Protein AF-A0A4Q6FHM9-F1 (afdb_monomer)

Structure (mmCIF, N/CA/C/O backbone):
data_AF-A0A4Q6FHM9-F1
#
_entry.id   AF-A0A4Q6FHM9-F1
#
loop_
_atom_site.group_PDB
_atom_site.id
_atom_site.type_symbol
_atom_site.label_atom_id
_atom_site.label_alt_id
_atom_site.label_comp_id
_atom_site.label_asym_id
_atom_site.label_entity_id
_atom_site.label_seq_id
_atom_site.pdbx_PDB_ins_code
_atom_site.Cartn_x
_atom_site.Cartn_y
_atom_site.Cartn_z
_atom_site.occupancy
_atom_site.B_iso_or_equiv
_atom_site.auth_seq_id
_atom_site.auth_comp_id
_atom_site.auth_asym_id
_atom_site.auth_atom_id
_atom_site.pdbx_PDB_model_num
ATOM 1 N N . LEU A 1 1 ? -23.016 8.078 -17.440 1.00 54.06 1 LEU A N 1
ATOM 2 C CA . LEU A 1 1 ? -22.472 9.393 -17.044 1.00 54.06 1 LEU A CA 1
ATOM 3 C C . LEU A 1 1 ? -23.187 9.739 -15.756 1.00 54.06 1 LEU A C 1
ATOM 5 O O . LEU A 1 1 ? -24.386 9.963 -15.829 1.00 54.06 1 LEU A O 1
ATOM 9 N N . ASP A 1 2 ? -22.496 9.658 -14.621 1.00 69.56 2 ASP A N 1
ATOM 10 C CA . ASP A 1 2 ? -23.078 9.946 -13.301 1.00 69.56 2 ASP A CA 1
ATOM 11 C C . ASP A 1 2 ? -23.713 11.344 -13.284 1.00 69.56 2 ASP A C 1
ATOM 13 O O . ASP A 1 2 ? -23.178 12.274 -13.912 1.00 69.56 2 ASP A O 1
ATOM 17 N N . SER A 1 3 ? -24.837 11.484 -12.577 1.00 83.88 3 SER A N 1
ATOM 18 C CA . SER A 1 3 ? -25.512 12.776 -12.402 1.00 83.88 3 SER A CA 1
ATOM 19 C C . SER A 1 3 ? -24.646 13.746 -11.584 1.00 83.88 3 SER A C 1
ATOM 21 O O . SER A 1 3 ? -23.703 13.344 -10.897 1.00 83.88 3 SER A O 1
ATOM 23 N N . GLU A 1 4 ? -24.931 15.049 -11.653 1.00 81.19 4 GLU A N 1
ATOM 24 C CA . GLU A 1 4 ? -24.227 16.041 -10.822 1.00 81.19 4 GLU A CA 1
ATOM 25 C C . GLU A 1 4 ? -24.425 15.777 -9.319 1.00 81.19 4 GLU A C 1
ATOM 27 O O . GLU A 1 4 ? -23.487 15.949 -8.541 1.00 81.19 4 GLU A O 1
ATOM 32 N N . GLU A 1 5 ? -25.595 15.263 -8.925 1.00 80.31 5 GLU A N 1
ATOM 33 C CA . GLU A 1 5 ? -25.887 14.844 -7.548 1.00 80.31 5 GLU A CA 1
ATOM 34 C C . GLU A 1 5 ? -25.057 13.627 -7.114 1.00 80.31 5 GLU A C 1
ATOM 36 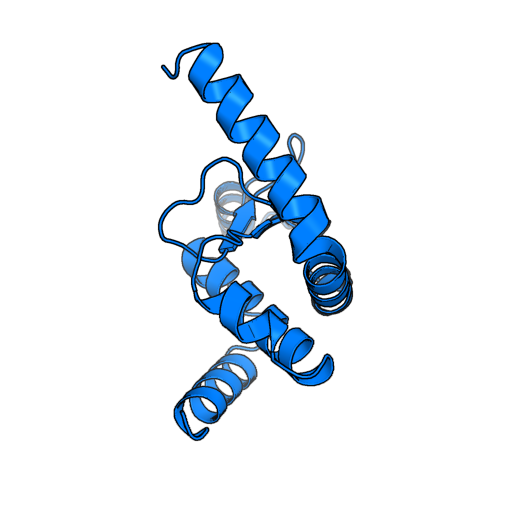O O . GLU A 1 5 ? -24.478 13.644 -6.027 1.00 80.31 5 GLU A O 1
ATOM 41 N N . GLU A 1 6 ? -24.917 12.599 -7.961 1.00 78.56 6 GLU A N 1
ATOM 42 C CA . GLU A 1 6 ? -24.080 11.426 -7.653 1.00 78.56 6 GLU A CA 1
ATOM 43 C C . GLU A 1 6 ? -22.596 11.787 -7.527 1.00 78.56 6 GLU A C 1
ATOM 45 O O . GLU A 1 6 ? -21.875 11.227 -6.698 1.00 78.56 6 GLU A O 1
ATOM 50 N N . LYS A 1 7 ? -22.112 12.740 -8.332 1.00 80.25 7 LYS A N 1
ATOM 51 C CA . LYS A 1 7 ? -20.733 13.234 -8.209 1.00 80.25 7 LYS A CA 1
ATOM 52 C C . LYS A 1 7 ? -20.528 13.981 -6.897 1.00 80.25 7 LYS A C 1
ATOM 54 O O . LYS A 1 7 ? -19.530 13.736 -6.222 1.00 80.25 7 LYS A O 1
ATOM 59 N N . ALA A 1 8 ? -21.465 14.852 -6.524 1.00 83.88 8 ALA A N 1
ATOM 60 C CA . ALA A 1 8 ? -21.395 15.594 -5.271 1.00 83.88 8 ALA A CA 1
ATOM 61 C C . ALA A 1 8 ? -21.421 14.658 -4.049 1.00 83.88 8 ALA A C 1
ATOM 63 O O . ALA A 1 8 ? -20.625 14.843 -3.126 1.00 83.88 8 ALA A O 1
ATOM 64 N N . SER A 1 9 ? -22.259 13.612 -4.067 1.00 84.25 9 SER A N 1
ATOM 65 C CA . SER A 1 9 ? -22.325 12.648 -2.961 1.00 84.25 9 SER A CA 1
ATOM 66 C C . SER A 1 9 ? -21.026 11.848 -2.818 1.00 84.25 9 SER A C 1
ATOM 68 O O . SER A 1 9 ? -20.499 11.737 -1.712 1.00 84.25 9 SER A O 1
ATOM 70 N N . LYS A 1 10 ? -20.451 11.361 -3.930 1.00 82.56 10 LYS A N 1
ATOM 71 C CA . LYS A 1 10 ? -19.164 10.641 -3.922 1.00 82.56 10 LYS A CA 1
ATOM 72 C C . LYS A 1 10 ? -18.023 11.517 -3.413 1.00 82.56 10 LYS A C 1
ATOM 74 O O . LYS A 1 10 ? -17.146 11.041 -2.698 1.00 82.56 10 LYS A O 1
ATOM 79 N N . GLU A 1 11 ? -18.006 12.800 -3.765 1.00 85.06 11 GLU A N 1
ATOM 80 C CA . GLU A 1 11 ? -16.979 13.719 -3.266 1.00 85.06 11 GLU A CA 1
ATOM 81 C C . GLU A 1 11 ? -17.098 13.995 -1.771 1.00 85.06 11 GLU A C 1
ATOM 83 O O . GLU A 1 11 ? -16.076 14.146 -1.098 1.00 85.06 11 GLU A O 1
ATOM 88 N N . GLN A 1 12 ? -18.319 14.051 -1.248 1.00 88.25 12 GLN A N 1
ATOM 89 C CA . GLN A 1 12 ? -18.537 14.197 0.181 1.00 88.25 12 GLN A CA 1
ATOM 90 C C . GLN A 1 12 ? -18.114 12.938 0.947 1.00 88.25 12 GLN A C 1
ATOM 92 O O . GLN A 1 12 ? -17.366 13.053 1.915 1.00 88.25 12 GLN A O 1
ATOM 97 N N . GLU A 1 13 ? -18.483 11.750 0.461 1.00 87.56 13 GLU A N 1
ATOM 98 C CA . GLU A 1 13 ? -18.064 10.475 1.059 1.00 87.56 13 GLU A CA 1
ATOM 99 C C . GLU A 1 13 ? -16.533 10.346 1.101 1.00 87.56 13 GLU A C 1
ATOM 101 O O . GLU A 1 13 ? -15.958 9.960 2.120 1.00 87.56 13 GLU A O 1
ATOM 106 N N . VAL A 1 14 ? -15.848 10.733 0.020 1.00 88.38 14 VAL A N 1
ATOM 107 C CA . VAL A 1 14 ? -14.379 10.735 -0.024 1.00 88.38 14 VAL A CA 1
ATOM 108 C C . VAL A 1 14 ? -13.800 11.648 1.052 1.00 88.38 14 VAL A C 1
ATOM 110 O O . VAL A 1 14 ? -12.906 11.217 1.772 1.00 88.38 14 VAL A O 1
ATOM 113 N N . LYS A 1 15 ? -14.323 12.869 1.220 1.00 90.12 15 LYS A N 1
ATOM 114 C CA . LYS A 1 15 ? -13.852 13.798 2.263 1.00 90.12 15 LYS A CA 1
ATOM 115 C C . LYS A 1 15 ? -14.075 13.249 3.671 1.00 90.12 15 LYS A C 1
ATOM 117 O O . LYS A 1 15 ? -13.199 13.376 4.522 1.00 90.12 15 LYS A O 1
ATOM 122 N N . GLU A 1 16 ? -15.223 12.629 3.923 1.00 92.12 16 GLU A N 1
ATOM 123 C CA . GLU A 1 16 ? -15.517 11.996 5.213 1.00 92.12 16 GLU A CA 1
ATOM 124 C C . GLU A 1 16 ? -14.529 10.858 5.501 1.00 92.12 16 GLU A C 1
ATOM 126 O O . GLU A 1 16 ? -13.936 10.801 6.581 1.00 92.12 16 GLU A O 1
ATOM 131 N N . LYS A 1 17 ? -14.256 10.015 4.500 1.00 91.81 17 LYS A N 1
ATOM 132 C CA . LYS A 1 17 ? -13.267 8.934 4.592 1.00 91.81 17 LYS A CA 1
ATOM 133 C C . LYS A 1 17 ? -11.839 9.465 4.745 1.00 91.81 17 LYS A C 1
ATOM 135 O O . LYS A 1 17 ? -11.055 8.861 5.471 1.00 91.81 17 LYS A O 1
ATOM 140 N N . GLU A 1 18 ? -11.482 10.588 4.116 1.00 92.06 18 GLU A N 1
ATOM 141 C CA . GLU A 1 18 ? -10.164 11.224 4.287 1.00 92.06 18 GLU A CA 1
ATOM 142 C C . GLU A 1 18 ? -9.941 11.640 5.740 1.00 92.06 18 GLU A C 1
ATOM 144 O O . GLU A 1 18 ? -8.844 11.464 6.271 1.00 92.06 18 GLU A O 1
ATOM 149 N N . VAL A 1 19 ? -10.984 12.148 6.401 1.00 93.94 19 VAL A N 1
ATOM 150 C CA . VAL A 1 19 ? -10.936 12.488 7.826 1.00 93.94 19 VAL A CA 1
ATOM 151 C C . VAL A 1 19 ? -10.877 11.223 8.683 1.00 93.94 19 VAL A C 1
ATOM 153 O O . VAL A 1 19 ? -10.022 11.129 9.563 1.00 93.94 19 VAL A O 1
ATOM 156 N N . GLU A 1 20 ? -11.731 10.234 8.413 1.00 94.19 20 GLU A N 1
ATOM 157 C CA . GLU A 1 20 ? -1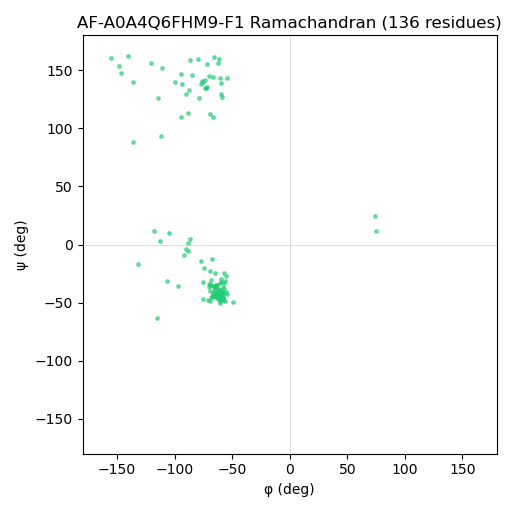1.820 8.996 9.202 1.00 94.19 20 GLU A CA 1
ATOM 158 C C . GLU A 1 20 ? -10.537 8.146 9.143 1.00 94.19 20 GLU A C 1
ATOM 160 O O . GLU A 1 20 ? -10.159 7.502 10.126 1.00 94.19 20 GLU A O 1
ATOM 165 N N . PHE A 1 21 ? -9.859 8.136 7.992 1.00 95.06 21 PHE A N 1
ATOM 166 C CA . PHE A 1 21 ? -8.657 7.338 7.741 1.00 95.06 21 PHE A CA 1
ATOM 167 C C . PHE A 1 21 ? -7.368 8.164 7.747 1.00 95.06 21 PHE A C 1
ATOM 169 O O . PHE A 1 21 ? -6.315 7.634 7.396 1.00 95.06 21 PHE A O 1
ATOM 176 N N . LYS A 1 22 ? -7.415 9.432 8.169 1.00 95.25 22 LYS A N 1
ATOM 177 C CA . LYS A 1 22 ? -6.287 10.374 8.099 1.00 95.25 22 LYS A CA 1
ATOM 178 C C . LYS A 1 22 ? -4.979 9.811 8.658 1.00 95.25 22 LYS A C 1
ATOM 180 O O . LYS A 1 22 ? -3.944 9.879 7.994 1.00 95.25 22 LYS A O 1
ATOM 185 N N . ASP A 1 23 ? -5.026 9.239 9.859 1.00 96.19 23 ASP A N 1
ATOM 186 C CA . ASP A 1 23 ? -3.832 8.703 10.519 1.00 96.19 23 ASP A CA 1
ATOM 187 C C . ASP A 1 23 ? -3.309 7.452 9.807 1.00 96.19 23 ASP A C 1
ATOM 189 O O . ASP A 1 23 ? -2.107 7.332 9.578 1.00 96.19 23 ASP A O 1
ATOM 193 N N . LEU A 1 24 ? -4.205 6.568 9.354 1.00 97.31 24 LEU A N 1
ATOM 194 C CA . LEU A 1 24 ? -3.812 5.389 8.586 1.00 97.31 24 LEU A CA 1
ATOM 195 C C . LEU A 1 24 ? -3.191 5.780 7.237 1.00 97.31 24 LEU A C 1
ATOM 197 O O . LEU A 1 24 ? -2.158 5.234 6.8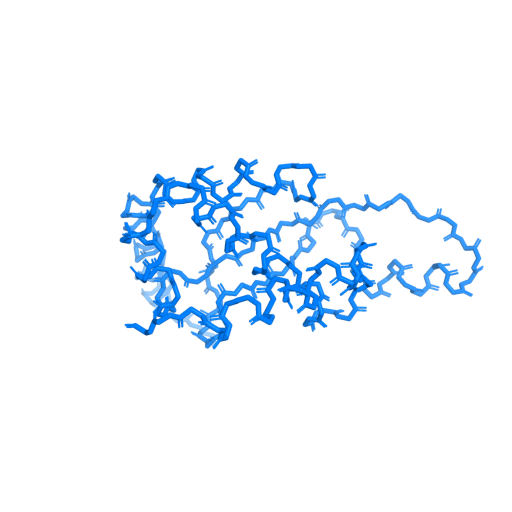61 1.00 97.31 24 LEU A O 1
ATOM 201 N N . ILE A 1 25 ? -3.778 6.748 6.528 1.00 96.81 25 ILE A N 1
ATOM 202 C CA . ILE A 1 25 ? -3.239 7.283 5.269 1.00 96.81 25 ILE A CA 1
ATOM 203 C C . ILE A 1 25 ? -1.840 7.850 5.496 1.00 96.81 25 ILE A C 1
ATOM 205 O O . ILE A 1 25 ? -0.936 7.574 4.709 1.00 96.81 25 ILE A O 1
ATOM 209 N N . ARG A 1 26 ? -1.628 8.586 6.594 1.00 97.12 26 ARG A N 1
ATOM 210 C CA . ARG A 1 26 ? -0.308 9.107 6.963 1.00 97.12 26 ARG A CA 1
ATOM 211 C C . ARG A 1 26 ? 0.699 7.983 7.211 1.00 97.12 26 ARG A C 1
ATOM 213 O O . ARG A 1 26 ? 1.822 8.071 6.715 1.00 97.12 26 ARG A O 1
ATOM 220 N N . THR A 1 27 ? 0.311 6.932 7.932 1.00 98.06 27 THR A N 1
ATOM 221 C CA . THR A 1 27 ? 1.172 5.763 8.167 1.00 98.06 27 THR A CA 1
ATOM 222 C C . THR A 1 27 ? 1.525 5.058 6.860 1.00 98.06 27 THR A C 1
ATOM 224 O O . THR A 1 27 ? 2.698 4.772 6.618 1.00 98.06 27 THR A O 1
ATOM 227 N N . ILE A 1 28 ? 0.540 4.831 5.984 1.00 98.00 28 ILE A N 1
ATOM 228 C CA . ILE A 1 28 ? 0.749 4.217 4.665 1.00 98.00 28 ILE A CA 1
ATOM 229 C C . ILE A 1 28 ? 1.696 5.088 3.832 1.00 98.00 28 ILE A C 1
ATOM 231 O O . ILE A 1 28 ? 2.703 4.588 3.341 1.00 98.00 28 ILE A O 1
ATOM 235 N N . GLN A 1 29 ? 1.436 6.395 3.731 1.00 97.38 29 GLN A N 1
ATOM 236 C CA . GLN A 1 29 ? 2.291 7.346 3.016 1.00 97.38 29 GLN A CA 1
ATOM 237 C C . GLN A 1 29 ? 3.737 7.308 3.514 1.00 97.38 29 GLN A C 1
ATOM 239 O O . GLN A 1 29 ? 4.656 7.334 2.699 1.00 97.38 29 GLN A O 1
ATOM 244 N N . GLY A 1 30 ? 3.944 7.236 4.832 1.00 97.44 30 GLY A N 1
ATOM 245 C CA . GLY A 1 30 ? 5.275 7.108 5.421 1.00 97.44 30 GLY A CA 1
ATOM 246 C C . GLY A 1 30 ? 5.955 5.780 5.082 1.00 97.44 30 GLY A C 1
ATOM 247 O O . GLY A 1 30 ? 7.155 5.758 4.837 1.00 97.44 30 GLY A O 1
ATOM 248 N N . ALA A 1 31 ? 5.200 4.680 5.016 1.00 97.25 31 ALA A N 1
ATOM 249 C CA . ALA A 1 31 ? 5.733 3.359 4.679 1.00 97.25 31 ALA A CA 1
ATOM 250 C C . ALA A 1 31 ? 6.199 3.247 3.217 1.00 97.25 31 ALA A C 1
ATOM 252 O O . ALA A 1 31 ? 7.115 2.480 2.919 1.00 97.25 31 ALA A O 1
ATOM 253 N N . VAL A 1 32 ? 5.565 3.989 2.300 1.00 96.38 32 VAL A N 1
ATOM 254 C CA . VAL A 1 32 ? 5.817 3.885 0.852 1.00 96.38 32 VAL A CA 1
ATOM 255 C C . VAL A 1 32 ? 6.354 5.170 0.207 1.00 96.38 32 VAL A C 1
ATOM 257 O O . VAL A 1 32 ? 6.437 5.230 -1.016 1.00 96.38 32 VAL A O 1
ATOM 260 N N . SER A 1 33 ? 6.772 6.183 0.975 1.00 94.88 33 SER A N 1
ATOM 261 C CA . SER A 1 33 ? 7.220 7.498 0.460 1.00 94.88 33 SER A CA 1
ATOM 262 C C . SER A 1 33 ? 8.368 7.421 -0.551 1.00 94.88 33 SER A C 1
ATOM 264 O O . SER A 1 33 ? 8.464 8.219 -1.490 1.00 94.88 33 SER A O 1
ATOM 266 N N . GLU A 1 34 ? 9.241 6.428 -0.399 1.00 93.31 34 GLU A N 1
ATOM 267 C CA . GLU A 1 34 ? 10.345 6.207 -1.332 1.00 93.31 34 GLU A CA 1
ATOM 268 C C . GLU A 1 34 ? 9.888 5.596 -2.659 1.00 93.31 34 GLU A C 1
ATOM 270 O O . GLU A 1 34 ? 10.561 5.762 -3.674 1.00 93.31 34 GLU A O 1
ATOM 275 N N . LYS A 1 35 ? 8.710 4.967 -2.686 1.00 92.56 35 LYS A N 1
ATOM 276 C CA . LYS A 1 35 ? 8.191 4.192 -3.820 1.00 92.56 35 LYS A CA 1
ATOM 277 C C . LYS A 1 35 ? 7.060 4.908 -4.569 1.00 92.56 35 LYS A C 1
ATOM 279 O O . LYS A 1 35 ? 6.947 4.778 -5.786 1.00 92.56 35 LYS A O 1
ATOM 284 N N . VAL A 1 36 ? 6.253 5.706 -3.867 1.00 94.56 36 VAL A N 1
ATOM 285 C CA . VAL A 1 36 ? 5.100 6.432 -4.428 1.00 94.56 36 VAL A CA 1
ATOM 286 C C . VAL A 1 36 ? 5.243 7.937 -4.240 1.00 94.56 36 VAL A C 1
ATOM 288 O O . VAL A 1 36 ? 5.945 8.413 -3.353 1.00 94.56 36 VAL A O 1
ATOM 291 N N . LYS A 1 37 ? 4.569 8.701 -5.095 1.00 93.88 37 LYS A N 1
ATOM 292 C CA . LYS A 1 37 ? 4.506 10.160 -5.031 1.00 93.88 37 LYS A CA 1
ATOM 293 C C . LYS A 1 37 ? 3.577 10.618 -3.914 1.00 93.88 37 LYS A C 1
ATOM 295 O O . LYS A 1 37 ? 3.940 11.485 -3.131 1.00 93.88 37 LYS A O 1
ATOM 300 N N . GLU A 1 38 ? 2.393 10.020 -3.851 1.00 95.31 38 GLU A N 1
ATOM 301 C CA . GLU A 1 38 ? 1.381 10.299 -2.836 1.00 95.31 38 GLU A CA 1
ATOM 302 C C . GLU A 1 38 ? 0.457 9.084 -2.656 1.00 95.31 38 GLU A C 1
ATOM 304 O O . GLU A 1 38 ? 0.347 8.234 -3.547 1.00 95.31 38 GLU A O 1
ATOM 309 N N . VAL A 1 39 ? -0.227 9.041 -1.518 1.00 96.81 39 VAL A N 1
ATOM 310 C CA . VAL A 1 39 ? -1.298 8.109 -1.179 1.00 96.81 39 VAL A CA 1
ATOM 311 C C . VAL A 1 39 ? -2.584 8.911 -1.034 1.00 96.81 39 VAL A C 1
ATOM 313 O O . VAL A 1 39 ? -2.633 9.865 -0.260 1.00 96.81 39 VAL A O 1
ATOM 316 N N . LYS A 1 40 ? -3.634 8.527 -1.762 1.00 95.00 40 LYS A N 1
ATOM 317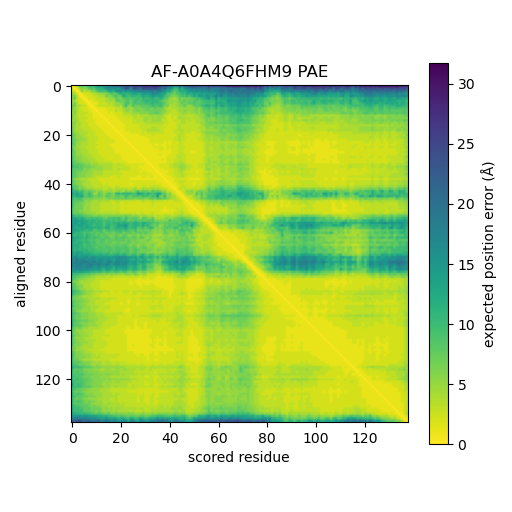 C CA . LYS A 1 40 ? -4.931 9.220 -1.727 1.00 95.00 40 LYS A CA 1
ATOM 318 C C . LYS A 1 40 ? -6.100 8.253 -1.768 1.00 95.00 40 LYS A C 1
ATOM 320 O O . LYS A 1 40 ? -5.950 7.110 -2.190 1.00 95.00 40 LYS A O 1
ATOM 325 N N . ILE A 1 41 ? -7.280 8.716 -1.380 1.00 94.50 41 ILE A N 1
ATOM 326 C CA . ILE A 1 41 ? -8.501 7.925 -1.524 1.00 94.50 41 ILE A CA 1
ATOM 327 C C . ILE A 1 41 ? -8.917 7.887 -2.996 1.00 94.50 41 ILE A C 1
ATOM 329 O O . ILE A 1 41 ? -8.905 8.899 -3.701 1.00 94.50 41 ILE A O 1
ATOM 333 N N . SER A 1 42 ? -9.273 6.700 -3.474 1.00 92.00 42 SER A N 1
ATOM 334 C CA . SER A 1 42 ? -9.800 6.529 -4.819 1.00 92.00 42 SER A CA 1
ATOM 335 C C . SER A 1 42 ? -11.241 7.014 -4.912 1.00 92.00 42 SER A C 1
ATOM 337 O O . SER A 1 42 ? -12.066 6.713 -4.056 1.00 92.00 42 SER A O 1
ATOM 339 N N . LYS A 1 43 ? -11.569 7.678 -6.024 1.00 87.75 43 LYS A N 1
ATOM 340 C CA . LYS A 1 43 ? -12.956 7.986 -6.411 1.00 87.75 43 LYS A CA 1
ATOM 341 C C . LYS A 1 43 ? -13.600 6.890 -7.277 1.00 87.75 43 LYS A C 1
ATOM 343 O O . LYS A 1 43 ? -14.745 7.041 -7.692 1.00 87.75 43 LYS A O 1
ATOM 348 N N . ARG A 1 44 ? -12.843 5.844 -7.641 1.00 83.19 44 ARG A N 1
ATOM 349 C CA . ARG A 1 44 ? -13.229 4.873 -8.683 1.00 83.19 44 ARG A CA 1
ATOM 350 C C . ARG A 1 44 ? -13.078 3.403 -8.302 1.00 83.19 44 ARG A C 1
ATOM 352 O O . ARG A 1 44 ? -13.600 2.553 -9.017 1.00 83.19 44 ARG A O 1
ATOM 359 N N . LEU A 1 45 ? -12.328 3.092 -7.245 1.00 82.44 45 LEU A N 1
ATOM 360 C CA . LEU A 1 45 ? -12.189 1.718 -6.770 1.00 82.44 45 LEU A CA 1
ATOM 361 C C . LEU A 1 45 ? -13.479 1.250 -6.096 1.00 82.44 45 LEU A C 1
ATOM 363 O O . LEU A 1 45 ? -14.045 1.970 -5.280 1.00 82.44 45 LEU A O 1
ATOM 367 N N . VAL A 1 46 ? -13.898 0.030 -6.431 1.00 75.75 46 VAL A N 1
ATOM 368 C CA . VAL A 1 46 ? -15.070 -0.632 -5.843 1.00 75.75 46 VAL A CA 1
ATOM 369 C C . VAL A 1 46 ? -14.614 -1.870 -5.076 1.00 75.75 46 VAL A C 1
ATOM 371 O O . VAL A 1 46 ? -14.682 -1.881 -3.850 1.00 75.75 46 VAL A O 1
ATOM 374 N N . ASP A 1 47 ? -14.034 -2.850 -5.776 1.00 82.81 47 ASP A N 1
ATOM 375 C CA . ASP A 1 47 ? -13.648 -4.132 -5.169 1.00 82.81 47 ASP A CA 1
ATOM 376 C C . ASP A 1 47 ? -12.171 -4.199 -4.767 1.00 82.81 47 ASP A C 1
ATOM 378 O O . ASP A 1 47 ? -11.824 -4.798 -3.753 1.00 82.81 47 ASP A O 1
ATOM 382 N N . SER A 1 48 ? -11.271 -3.579 -5.536 1.00 91.50 48 SER A N 1
ATOM 383 C CA . SER A 1 48 ? -9.839 -3.648 -5.233 1.00 91.50 48 SER A CA 1
ATOM 384 C C . SER A 1 48 ? -9.470 -2.730 -4.060 1.00 91.50 48 SER A C 1
ATOM 386 O O . SER A 1 48 ? -9.951 -1.593 -4.002 1.00 91.50 48 SER A O 1
ATOM 388 N N . PRO A 1 49 ? -8.571 -3.160 -3.152 1.00 95.00 49 PRO A N 1
ATOM 389 C CA . PRO A 1 49 ? -8.132 -2.329 -2.034 1.00 95.00 49 PRO A CA 1
ATOM 390 C C . PRO A 1 49 ? -7.250 -1.161 -2.480 1.00 95.00 49 PRO A C 1
ATOM 392 O O . PRO A 1 49 ? -7.288 -0.096 -1.867 1.00 95.00 49 PRO A O 1
ATOM 395 N N . VAL A 1 50 ? -6.437 -1.352 -3.521 1.00 96.44 50 VAL A N 1
ATOM 396 C CA . VAL A 1 50 ? -5.434 -0.380 -3.962 1.00 96.44 50 VAL A CA 1
ATOM 397 C C . VAL A 1 50 ? -5.213 -0.432 -5.470 1.00 96.44 50 VAL A C 1
ATOM 399 O O . VAL A 1 50 ? -5.400 -1.475 -6.095 1.00 96.44 50 VAL A O 1
ATOM 402 N N . VAL A 1 51 ? -4.782 0.687 -6.052 1.00 94.56 51 VAL A N 1
ATOM 403 C CA . VAL A 1 51 ? -4.302 0.763 -7.439 1.00 94.56 51 VAL A CA 1
ATOM 404 C C . VAL A 1 51 ? -3.193 1.803 -7.569 1.00 94.56 51 VAL A C 1
ATOM 406 O O . VAL A 1 51 ? -3.199 2.819 -6.874 1.00 94.56 51 VAL A O 1
ATOM 409 N N . LEU A 1 52 ? -2.243 1.558 -8.469 1.00 93.56 52 LEU A N 1
ATOM 410 C CA . LEU A 1 52 ? -1.237 2.542 -8.856 1.00 93.56 52 LEU A CA 1
ATOM 411 C C . LEU A 1 52 ? -1.696 3.308 -10.090 1.00 93.56 52 LEU A C 1
ATOM 413 O O . LEU A 1 52 ? -2.288 2.758 -11.019 1.00 93.56 52 LEU A O 1
ATOM 417 N N . VAL A 1 53 ? -1.464 4.616 -10.072 1.00 91.06 53 VAL A N 1
ATOM 418 C CA . VAL A 1 53 ? -1.928 5.521 -11.118 1.00 91.06 53 VAL A CA 1
ATOM 419 C C . VAL A 1 53 ? -0.813 6.490 -11.469 1.00 91.06 53 VAL A C 1
ATOM 421 O O . VAL A 1 53 ? -0.071 6.961 -10.605 1.00 91.06 53 VAL A O 1
ATOM 424 N N . SER A 1 54 ? -0.666 6.782 -12.753 1.00 86.88 54 SER A N 1
ATOM 425 C CA . SER A 1 54 ? 0.262 7.813 -13.210 1.00 86.88 54 SER A CA 1
ATOM 426 C C . SER A 1 54 ? -0.262 9.193 -12.822 1.00 86.88 54 SER A C 1
ATOM 428 O O . SER A 1 54 ? -1.473 9.429 -12.837 1.00 86.88 54 SER A O 1
ATOM 430 N N . GLY A 1 55 ? 0.638 10.119 -12.481 1.00 80.56 55 GLY A N 1
ATOM 431 C CA . GLY A 1 55 ? 0.274 11.530 -12.424 1.00 80.56 55 GLY A CA 1
ATOM 432 C C . GLY A 1 55 ? -0.173 12.028 -13.800 1.00 80.56 55 GLY A C 1
ATOM 433 O O . GLY A 1 55 ? 0.156 11.433 -14.823 1.00 80.56 55 GLY A O 1
ATOM 434 N N . ALA A 1 56 ? -0.912 13.139 -13.835 1.00 74.81 56 ALA A N 1
ATOM 435 C CA . ALA A 1 56 ? -1.503 13.672 -15.069 1.00 74.81 56 ALA A CA 1
ATOM 436 C C . ALA A 1 56 ? -0.483 13.958 -16.192 1.00 74.81 56 ALA A C 1
ATOM 438 O O . ALA A 1 56 ? -0.847 13.952 -17.364 1.00 74.81 56 ALA A O 1
AT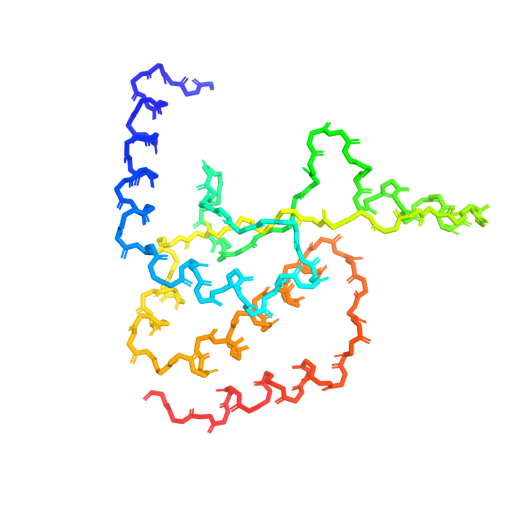OM 439 N N . TYR A 1 57 ? 0.780 14.193 -15.828 1.00 73.75 57 TYR A N 1
ATOM 440 C CA . TYR A 1 57 ? 1.881 14.488 -16.748 1.00 73.75 57 TYR A CA 1
ATOM 441 C C . TYR A 1 57 ? 2.939 13.376 -16.797 1.00 73.75 57 TYR A C 1
ATOM 443 O O . TYR A 1 57 ? 3.950 13.526 -17.479 1.00 73.75 57 TYR A O 1
ATOM 451 N N . ASP A 1 58 ? 2.723 12.275 -16.073 1.00 80.31 58 ASP A N 1
ATOM 452 C CA . ASP A 1 58 ? 3.682 11.179 -15.979 1.00 80.31 58 ASP A CA 1
ATOM 453 C C . ASP A 1 58 ? 3.358 10.095 -17.017 1.00 80.31 58 ASP A C 1
ATOM 455 O O . ASP A 1 58 ? 2.197 9.827 -17.335 1.00 80.31 58 ASP A O 1
ATOM 459 N N . SER A 1 59 ? 4.396 9.432 -17.533 1.00 76.62 59 SER A N 1
ATOM 460 C CA . SER A 1 59 ? 4.229 8.310 -18.466 1.00 76.62 59 SER A CA 1
ATOM 461 C C . SER A 1 59 ? 3.443 7.174 -17.815 1.00 76.62 59 SER A C 1
ATOM 463 O O . SER A 1 59 ? 3.616 6.905 -16.632 1.00 76.62 59 SER A O 1
ATOM 465 N N . SER A 1 60 ? 2.584 6.478 -18.565 1.00 80.69 60 SER A N 1
ATOM 466 C CA . SER A 1 60 ? 1.885 5.295 -18.036 1.00 80.69 60 SER A CA 1
ATOM 467 C C . SER A 1 60 ? 2.819 4.093 -17.874 1.00 80.69 60 SER A C 1
ATOM 469 O O . SER A 1 60 ? 3.790 3.967 -18.618 1.00 80.69 60 SER A O 1
ATOM 471 N N . ALA A 1 61 ? 2.488 3.154 -16.979 1.00 81.56 61 ALA A N 1
ATOM 472 C CA . ALA A 1 61 ? 3.279 1.929 -16.791 1.00 81.56 61 ALA A CA 1
ATOM 473 C C . ALA A 1 61 ? 3.397 1.112 -18.088 1.00 81.56 61 ALA A C 1
ATOM 475 O O . ALA A 1 61 ? 4.444 0.552 -18.406 1.00 81.56 61 ALA A O 1
ATOM 476 N N . ARG A 1 62 ? 2.331 1.095 -18.895 1.00 81.88 62 ARG A N 1
ATOM 477 C CA . ARG A 1 62 ? 2.337 0.448 -20.210 1.00 81.88 62 ARG A CA 1
ATOM 478 C C . ARG A 1 62 ? 3.298 1.129 -21.185 1.00 81.88 62 ARG A C 1
ATOM 480 O O . ARG A 1 62 ? 3.981 0.433 -21.931 1.00 81.88 62 ARG A O 1
ATOM 487 N N . LEU A 1 63 ? 3.324 2.461 -21.193 1.00 82.94 63 LEU A N 1
ATOM 488 C CA . LEU A 1 63 ? 4.219 3.233 -22.052 1.00 82.94 63 LEU A CA 1
ATOM 489 C C . LEU A 1 63 ? 5.681 3.021 -21.649 1.00 82.94 63 LEU A C 1
ATOM 491 O O . LEU A 1 63 ? 6.504 2.757 -22.516 1.00 82.94 63 LEU A O 1
ATOM 495 N N . GLU A 1 64 ? 5.985 3.070 -20.352 1.00 83.88 64 GLU A N 1
ATOM 496 C CA . GLU A 1 64 ? 7.337 2.819 -19.835 1.00 83.88 64 GLU A CA 1
ATOM 497 C C . GLU A 1 64 ? 7.853 1.445 -20.267 1.00 83.88 64 GLU A C 1
ATOM 499 O O . GLU A 1 64 ? 8.918 1.364 -20.872 1.00 83.88 64 GLU A O 1
ATOM 504 N N . ARG A 1 65 ? 7.054 0.383 -20.092 1.00 81.38 65 ARG A N 1
ATOM 505 C CA . ARG A 1 65 ? 7.427 -0.971 -20.538 1.00 81.38 65 ARG A CA 1
ATOM 506 C C . ARG A 1 65 ? 7.664 -1.062 -22.045 1.00 81.38 65 ARG A C 1
ATOM 508 O O . ARG A 1 65 ? 8.577 -1.756 -22.486 1.00 81.38 65 ARG A O 1
ATOM 515 N N . MET A 1 66 ? 6.843 -0.379 -22.845 1.00 85.06 66 MET A N 1
ATOM 516 C CA . MET A 1 66 ? 7.026 -0.335 -24.298 1.00 85.06 66 MET A CA 1
ATOM 517 C C . MET A 1 66 ? 8.368 0.317 -24.657 1.00 85.06 66 MET A C 1
ATOM 519 O O . MET A 1 66 ? 9.127 -0.248 -25.440 1.00 85.06 66 MET A O 1
ATOM 523 N N . MET A 1 67 ? 8.693 1.456 -24.044 1.00 85.75 67 MET A N 1
ATOM 524 C CA . MET A 1 67 ? 9.957 2.157 -24.285 1.00 85.75 67 MET A CA 1
ATOM 525 C C . MET A 1 67 ? 11.174 1.348 -23.815 1.00 85.75 67 MET A C 1
ATOM 527 O O . MET A 1 67 ? 12.152 1.233 -24.553 1.00 85.75 67 MET A O 1
ATOM 531 N N . GLU A 1 68 ? 11.093 0.712 -22.642 1.00 85.81 68 GLU A N 1
ATOM 532 C CA . GLU A 1 68 ? 12.142 -0.186 -22.139 1.00 85.81 68 GLU A CA 1
ATOM 533 C C . GLU A 1 68 ? 12.393 -1.349 -23.110 1.00 85.81 68 GLU A C 1
ATOM 535 O O . GLU A 1 68 ? 13.544 -1.667 -23.410 1.00 85.81 68 GLU A O 1
ATOM 540 N N . SER A 1 69 ? 11.332 -1.935 -23.684 1.00 86.62 69 SER A N 1
ATOM 541 C CA . SER A 1 69 ? 11.459 -2.998 -24.695 1.00 86.62 69 SER A CA 1
ATOM 542 C C . SER A 1 69 ? 12.124 -2.528 -25.996 1.00 86.62 69 SER A C 1
ATOM 544 O O . SER A 1 69 ? 12.730 -3.325 -26.709 1.00 86.62 69 SER A O 1
ATOM 546 N N . MET A 1 70 ? 12.051 -1.225 -26.282 1.00 90.25 70 MET A N 1
ATOM 547 C CA . MET A 1 70 ? 12.723 -0.570 -27.408 1.00 90.25 70 MET A CA 1
ATOM 548 C C . MET A 1 70 ? 14.162 -0.144 -27.067 1.00 90.25 70 MET A C 1
ATOM 550 O O . MET A 1 70 ? 14.813 0.509 -27.881 1.00 90.25 70 MET A O 1
ATOM 554 N N . GLY A 1 71 ? 14.662 -0.481 -25.872 1.00 86.94 71 GLY A N 1
ATOM 555 C CA . GLY A 1 71 ? 15.992 -0.102 -25.392 1.00 86.94 71 GLY A CA 1
ATOM 556 C C . GLY A 1 71 ? 16.105 1.361 -24.957 1.00 86.94 71 GLY A C 1
ATOM 557 O O . GLY A 1 71 ? 17.214 1.850 -24.742 1.00 86.94 71 GLY A O 1
ATOM 558 N N . GLN A 1 72 ? 14.984 2.076 -24.827 1.00 85.38 72 GLN A N 1
ATOM 559 C CA . GLN A 1 72 ? 14.969 3.450 -24.338 1.00 85.38 72 GLN A CA 1
ATOM 560 C C . GLN A 1 72 ? 14.845 3.456 -22.815 1.00 85.38 72 GLN A C 1
ATOM 562 O O . GLN A 1 72 ? 13.818 3.075 -22.255 1.00 85.38 72 GLN A O 1
ATOM 567 N N . ALA A 1 73 ? 15.900 3.913 -22.139 1.00 75.25 73 ALA A N 1
ATOM 568 C CA . ALA A 1 73 ? 15.864 4.128 -20.701 1.00 75.25 73 ALA A CA 1
ATOM 569 C C . ALA A 1 73 ? 14.938 5.311 -20.385 1.00 75.25 73 ALA A C 1
ATOM 571 O O . ALA A 1 73 ? 15.247 6.457 -20.714 1.00 75.25 73 ALA A O 1
ATOM 572 N N . MET A 1 74 ? 13.809 5.028 -19.739 1.00 70.69 74 MET A N 1
ATOM 573 C CA . MET A 1 74 ? 12.905 6.049 -19.222 1.00 70.69 74 MET A CA 1
ATOM 574 C C . MET A 1 74 ? 13.148 6.244 -17.722 1.00 70.69 74 MET A C 1
ATOM 576 O O . MET A 1 74 ? 13.338 5.264 -16.997 1.00 70.69 74 MET A O 1
ATOM 580 N N . PRO A 1 75 ? 13.122 7.488 -17.215 1.00 69.62 75 PRO A N 1
ATOM 581 C CA . PRO A 1 75 ? 13.087 7.722 -15.780 1.00 69.62 75 PRO A CA 1
ATOM 582 C C . PRO A 1 75 ? 11.846 7.048 -15.190 1.00 69.62 75 PRO A C 1
ATOM 584 O O . PRO A 1 75 ? 10.731 7.301 -15.648 1.00 69.62 75 PRO A O 1
ATOM 587 N N . LYS A 1 76 ? 12.023 6.208 -14.165 1.00 71.62 76 LYS A N 1
ATOM 588 C CA . LYS A 1 76 ? 10.891 5.614 -13.445 1.00 71.62 76 LYS A CA 1
ATOM 589 C C . LYS A 1 76 ? 10.136 6.717 -12.708 1.00 71.62 76 LYS A C 1
ATOM 591 O O . LYS A 1 76 ? 10.646 7.281 -11.739 1.00 71.62 76 LYS A O 1
ATOM 596 N N . ALA A 1 77 ? 8.929 7.033 -13.165 1.00 80.75 77 ALA A N 1
ATOM 597 C CA . ALA A 1 77 ? 8.079 8.010 -12.502 1.00 80.75 77 ALA A CA 1
ATOM 598 C C . ALA A 1 77 ? 7.399 7.370 -11.284 1.00 80.75 77 ALA A C 1
ATOM 600 O O . ALA A 1 77 ? 6.729 6.341 -11.405 1.00 80.75 77 ALA A O 1
ATOM 601 N N . LYS A 1 78 ? 7.536 7.992 -10.103 1.00 87.75 78 LYS A N 1
ATOM 602 C CA . LYS A 1 78 ? 6.794 7.560 -8.910 1.00 87.75 78 LYS A CA 1
ATOM 603 C C . LYS A 1 78 ? 5.290 7.646 -9.182 1.00 87.75 78 LYS A C 1
ATOM 605 O O . LYS A 1 78 ? 4.784 8.679 -9.621 1.00 87.75 78 LYS A O 1
ATOM 610 N N . ARG A 1 79 ? 4.574 6.561 -8.894 1.00 90.62 79 ARG A N 1
ATOM 611 C CA . ARG A 1 79 ? 3.117 6.462 -9.052 1.00 90.62 79 ARG A CA 1
ATOM 612 C C . ARG A 1 79 ? 2.389 7.116 -7.889 1.00 90.62 79 ARG A C 1
ATOM 614 O O . ARG A 1 79 ? 2.947 7.269 -6.809 1.00 90.62 79 ARG A O 1
ATOM 621 N N . ILE A 1 80 ? 1.129 7.459 -8.098 1.00 94.69 80 ILE A N 1
ATOM 622 C CA . ILE A 1 80 ? 0.190 7.776 -7.027 1.00 94.69 80 ILE A CA 1
ATOM 623 C C . ILE A 1 80 ? -0.499 6.467 -6.627 1.00 94.69 80 ILE A C 1
ATOM 625 O O . ILE A 1 80 ? -1.001 5.750 -7.493 1.00 94.69 80 ILE A O 1
ATOM 629 N N . MET A 1 81 ? -0.520 6.151 -5.336 1.00 96.44 81 MET A N 1
ATOM 630 C CA . MET A 1 81 ? -1.226 4.987 -4.806 1.00 96.44 81 MET A CA 1
ATOM 631 C C . MET A 1 81 ? -2.615 5.415 -4.344 1.00 96.44 81 MET A C 1
ATOM 633 O O . MET A 1 81 ? -2.769 6.134 -3.359 1.00 96.44 81 MET A O 1
ATOM 637 N N . GLU A 1 82 ? -3.640 4.993 -5.073 1.00 95.94 82 GLU A N 1
ATOM 638 C CA . GLU A 1 82 ? -5.020 5.191 -4.652 1.00 95.94 82 GLU A CA 1
ATOM 639 C C . GLU A 1 82 ? -5.465 4.025 -3.764 1.00 95.94 82 GLU A C 1
ATOM 641 O O . GLU A 1 82 ? -5.252 2.863 -4.116 1.00 95.94 82 GLU A O 1
ATOM 646 N N . ILE A 1 83 ? -6.098 4.330 -2.632 1.00 96.56 83 ILE A N 1
ATOM 647 C CA . ILE A 1 83 ? -6.643 3.350 -1.686 1.00 96.56 83 ILE A CA 1
ATOM 648 C C . ILE A 1 83 ? -8.172 3.383 -1.677 1.00 96.56 83 ILE A C 1
ATOM 650 O O . ILE A 1 83 ? -8.779 4.426 -1.919 1.00 96.56 83 ILE A O 1
ATOM 654 N N . ASN A 1 84 ? -8.797 2.254 -1.357 1.00 95.06 84 ASN A N 1
ATOM 655 C CA . ASN A 1 84 ? -10.237 2.123 -1.155 1.00 95.06 84 ASN A CA 1
ATOM 656 C C . ASN A 1 84 ? -10.543 1.834 0.323 1.00 95.06 84 ASN A C 1
ATOM 658 O O . ASN A 1 84 ? -10.564 0.667 0.716 1.00 95.06 84 ASN A O 1
ATOM 662 N N . PRO A 1 85 ? -10.822 2.851 1.156 1.00 92.94 85 PRO A N 1
ATOM 663 C CA . PRO A 1 85 ? -11.055 2.641 2.583 1.00 92.94 85 PRO A CA 1
ATOM 664 C C . PRO A 1 85 ? -12.342 1.868 2.901 1.00 92.94 85 PRO A C 1
ATOM 666 O O . PRO A 1 85 ? -12.529 1.442 4.037 1.00 92.94 85 PRO A O 1
ATOM 669 N N . SER A 1 86 ? -13.238 1.678 1.927 1.00 90.94 86 SER A N 1
ATOM 670 C CA . SER A 1 86 ? -14.416 0.813 2.077 1.00 90.94 86 SER A CA 1
ATOM 671 C C . SER A 1 86 ? -14.071 -0.677 1.980 1.00 90.94 86 SER A C 1
ATOM 673 O O . SER A 1 86 ? -14.868 -1.514 2.396 1.00 90.94 86 SER A O 1
ATOM 675 N N . HIS A 1 87 ? -12.877 -1.030 1.494 1.00 95.19 87 HIS A N 1
ATOM 676 C CA . HIS A 1 87 ? -12.409 -2.410 1.499 1.00 95.19 87 HIS A CA 1
ATOM 677 C C . HIS A 1 87 ? -12.058 -2.870 2.925 1.00 95.19 87 HIS A C 1
ATOM 679 O O . HIS A 1 87 ? -11.344 -2.183 3.662 1.00 95.19 87 HIS A O 1
ATOM 685 N N . ALA A 1 88 ? -12.489 -4.082 3.295 1.00 93.81 88 ALA A N 1
A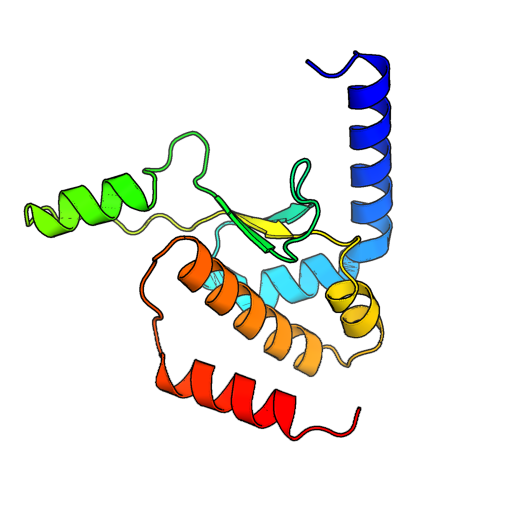TOM 686 C CA . ALA A 1 88 ? -12.371 -4.623 4.656 1.00 93.81 88 ALA A CA 1
ATOM 687 C C . ALA A 1 88 ? -10.934 -4.628 5.217 1.00 93.81 88 ALA A C 1
ATOM 689 O O . ALA A 1 88 ? -10.735 -4.519 6.429 1.00 93.81 88 ALA A O 1
ATOM 690 N N . VAL A 1 89 ? -9.925 -4.701 4.338 1.00 95.00 89 VAL A N 1
ATOM 691 C CA . VAL A 1 89 ? -8.504 -4.642 4.724 1.00 95.00 89 VAL A CA 1
ATOM 692 C C . VAL A 1 89 ? -8.172 -3.379 5.526 1.00 95.00 89 VAL A C 1
ATOM 694 O O . VAL A 1 89 ? -7.477 -3.477 6.533 1.00 95.00 89 VAL A O 1
ATOM 697 N N . PHE A 1 90 ? -8.712 -2.213 5.153 1.00 95.38 90 PHE A N 1
ATOM 698 C CA . PHE A 1 90 ? -8.405 -0.954 5.839 1.00 95.38 90 PHE A CA 1
ATOM 699 C C . PHE A 1 90 ? -9.125 -0.849 7.180 1.00 95.38 90 PHE A C 1
ATOM 701 O O . PHE A 1 90 ? -8.557 -0.325 8.138 1.00 95.38 90 PHE A O 1
ATOM 708 N N . GLY A 1 91 ? -10.327 -1.426 7.283 1.00 93.56 91 GLY A N 1
ATOM 709 C CA . GLY A 1 91 ? -11.007 -1.614 8.564 1.00 93.56 91 GLY A CA 1
ATOM 710 C C . GLY A 1 91 ? -10.160 -2.440 9.537 1.00 93.56 91 GLY A C 1
ATOM 711 O O . GLY A 1 91 ? -9.957 -2.026 10.677 1.00 93.56 91 GLY A O 1
ATOM 712 N N . ARG A 1 92 ? -9.575 -3.555 9.072 1.00 93.88 92 ARG A N 1
ATOM 713 C CA . ARG A 1 92 ? -8.667 -4.378 9.889 1.00 93.88 92 ARG A CA 1
ATOM 714 C C . ARG A 1 92 ? -7.381 -3.628 10.240 1.00 93.88 92 ARG A C 1
ATOM 716 O O . ARG A 1 92 ? -6.996 -3.626 11.406 1.00 93.88 92 ARG A O 1
ATOM 723 N N . MET A 1 93 ? -6.768 -2.920 9.288 1.00 96.19 93 MET A N 1
ATOM 724 C CA . MET A 1 93 ? -5.543 -2.141 9.526 1.00 96.19 93 MET A CA 1
ATOM 725 C C . MET A 1 93 ? -5.694 -1.090 10.634 1.00 96.19 93 MET A C 1
ATOM 727 O O . MET A 1 93 ? -4.740 -0.876 11.380 1.00 96.19 93 MET A O 1
ATOM 731 N N . LYS A 1 94 ? -6.879 -0.484 10.807 1.00 94.38 94 LYS A N 1
ATOM 732 C CA . LYS A 1 94 ? -7.137 0.475 11.901 1.00 94.38 94 LYS A CA 1
ATOM 733 C C . LYS A 1 94 ? -6.938 -0.122 13.298 1.00 94.38 94 LYS A C 1
ATOM 735 O O . LYS A 1 94 ? -6.576 0.608 14.211 1.00 94.38 94 LYS A O 1
ATOM 740 N N . SER A 1 95 ? -7.157 -1.426 13.463 1.00 93.62 95 SER A N 1
ATOM 741 C CA . SER A 1 95 ? -6.948 -2.128 14.742 1.00 93.62 95 SER A CA 1
ATOM 742 C C . SER A 1 95 ? -5.530 -2.671 14.949 1.00 93.62 95 SER A C 1
ATOM 744 O O . SER A 1 95 ? -5.230 -3.203 16.015 1.00 93.62 95 SER A O 1
ATOM 746 N N . LEU A 1 96 ? -4.658 -2.566 13.942 1.00 94.56 96 LEU A N 1
ATOM 747 C CA . LEU A 1 96 ? -3.286 -3.063 14.016 1.00 94.56 96 LEU A CA 1
ATOM 748 C C . LEU A 1 96 ? -2.348 -2.016 14.625 1.00 94.56 96 LEU A C 1
ATOM 750 O O . LEU A 1 96 ? -2.613 -0.815 14.569 1.00 94.56 96 LEU A O 1
ATOM 754 N N . SER A 1 97 ? -1.208 -2.473 15.149 1.00 96.31 97 SER A N 1
ATOM 755 C CA . SER A 1 97 ? -0.109 -1.576 15.514 1.00 96.31 97 SER A CA 1
ATOM 756 C C . SER A 1 97 ? 0.434 -0.838 14.287 1.00 96.31 97 SER A C 1
ATOM 758 O O . SER A 1 97 ? 0.333 -1.323 13.158 1.00 96.31 97 SER A O 1
ATOM 760 N N . GLU A 1 98 ? 1.067 0.315 14.500 1.00 96.38 98 GLU A N 1
ATOM 761 C CA . GLU A 1 98 ? 1.648 1.113 13.413 1.00 96.38 98 GLU A CA 1
ATOM 762 C C . GLU A 1 98 ? 2.674 0.312 12.586 1.00 96.38 98 GLU A C 1
ATOM 764 O O . GLU A 1 98 ? 2.680 0.388 11.359 1.00 96.38 98 GLU A O 1
ATOM 769 N N . ASP A 1 99 ? 3.490 -0.531 13.226 1.00 96.12 99 ASP A N 1
ATOM 770 C CA . ASP A 1 99 ? 4.455 -1.394 12.527 1.00 96.12 99 ASP A CA 1
ATOM 771 C C . ASP A 1 99 ? 3.767 -2.409 11.610 1.00 96.12 99 ASP A C 1
ATOM 773 O O . ASP A 1 99 ? 4.206 -2.649 10.483 1.00 96.12 99 ASP A O 1
ATOM 777 N N . LYS A 1 100 ? 2.639 -2.969 12.059 1.00 95.50 100 LYS A N 1
ATOM 778 C CA . LYS A 1 100 ? 1.821 -3.873 11.249 1.00 95.50 100 LYS A CA 1
ATOM 779 C C . LYS A 1 100 ? 1.111 -3.144 10.114 1.00 95.50 100 LYS A C 1
ATOM 781 O O . LYS A 1 100 ? 1.034 -3.681 9.013 1.00 95.50 100 LYS A O 1
ATOM 786 N N . GLN A 1 101 ? 0.662 -1.910 10.337 1.00 97.31 101 GLN A N 1
ATOM 787 C CA . GLN A 1 101 ? 0.124 -1.059 9.272 1.00 97.31 101 GLN A CA 1
ATOM 788 C C . GLN A 1 101 ? 1.176 -0.783 8.191 1.00 97.31 101 GLN A C 1
ATOM 790 O O . GLN A 1 101 ? 0.857 -0.879 7.008 1.00 97.31 101 GLN A O 1
ATOM 795 N N . LYS A 1 102 ? 2.430 -0.502 8.575 1.00 97.50 102 LYS A N 1
ATOM 796 C CA . LYS A 1 102 ? 3.551 -0.312 7.636 1.00 97.50 102 LYS A CA 1
ATOM 797 C C . LYS A 1 102 ? 3.868 -1.590 6.855 1.00 97.50 102 LYS A C 1
ATOM 799 O O . LYS A 1 102 ? 4.030 -1.529 5.639 1.00 97.50 102 LYS A O 1
ATOM 804 N N . GLU A 1 103 ? 3.898 -2.744 7.526 1.00 95.88 103 GLU A N 1
ATOM 805 C CA . GLU A 1 103 ? 4.084 -4.055 6.880 1.00 95.88 103 GLU A CA 1
ATOM 806 C C . GLU A 1 103 ? 2.984 -4.318 5.835 1.00 95.88 103 GLU A C 1
ATOM 808 O O . GLU A 1 103 ? 3.272 -4.671 4.691 1.00 95.88 103 GLU A O 1
ATOM 813 N N . TRP A 1 104 ? 1.721 -4.076 6.192 1.00 97.06 104 TRP A N 1
ATOM 814 C CA . TRP A 1 104 ? 0.582 -4.268 5.292 1.00 97.06 104 TRP A CA 1
ATOM 815 C C . TRP A 1 104 ? 0.554 -3.247 4.149 1.00 97.06 104 TRP A C 1
ATOM 817 O O . TRP A 1 104 ? 0.189 -3.602 3.030 1.00 97.06 104 TRP A O 1
ATOM 827 N N . ALA A 1 105 ? 0.980 -2.005 4.389 1.00 97.69 105 ALA A N 1
ATOM 828 C CA . ALA A 1 105 ? 1.120 -0.989 3.349 1.00 97.69 105 ALA A CA 1
ATOM 829 C C . ALA A 1 105 ? 2.110 -1.423 2.255 1.00 97.69 105 ALA A C 1
ATOM 831 O O . ALA A 1 105 ? 1.825 -1.262 1.068 1.00 97.69 105 ALA A O 1
ATOM 832 N N . GLU A 1 106 ? 3.242 -2.026 2.637 1.00 96.81 106 GLU A N 1
ATOM 833 C CA . GLU A 1 106 ? 4.213 -2.562 1.679 1.00 96.81 106 GLU A CA 1
ATOM 834 C C . GLU A 1 106 ? 3.637 -3.738 0.873 1.00 96.81 106 GLU A C 1
ATOM 836 O O . GLU A 1 106 ? 3.811 -3.797 -0.347 1.00 96.81 106 GLU A O 1
ATOM 841 N N . ILE A 1 107 ? 2.903 -4.643 1.529 1.00 96.94 107 ILE A N 1
ATOM 842 C CA . ILE A 1 107 ? 2.216 -5.761 0.863 1.00 96.94 107 ILE A CA 1
ATOM 843 C C . ILE A 1 107 ? 1.199 -5.236 -0.157 1.00 96.94 107 ILE A C 1
ATOM 845 O O . ILE A 1 107 ? 1.201 -5.679 -1.306 1.00 96.94 107 ILE A O 1
ATOM 849 N N . LEU A 1 108 ? 0.361 -4.272 0.235 1.00 97.31 108 LEU A N 1
ATOM 850 C CA . LEU A 1 108 ? -0.631 -3.654 -0.646 1.00 97.31 108 LEU A CA 1
ATOM 851 C C . LEU A 1 108 ? 0.035 -2.960 -1.842 1.00 97.31 108 LEU A C 1
ATOM 853 O O . LEU A 1 108 ? -0.409 -3.131 -2.974 1.00 97.31 108 LEU A O 1
ATOM 857 N N . TYR A 1 109 ? 1.132 -2.232 -1.628 1.00 97.38 109 TYR A N 1
ATOM 858 C CA . TYR A 1 109 ? 1.890 -1.621 -2.723 1.00 97.38 109 TYR A CA 1
ATOM 859 C C . TYR A 1 109 ? 2.387 -2.666 -3.737 1.00 97.38 109 TYR A C 1
ATOM 861 O O . TYR A 1 109 ? 2.201 -2.500 -4.943 1.00 97.38 109 TYR A O 1
ATOM 869 N N . ASN A 1 110 ? 2.951 -3.778 -3.259 1.00 96.50 110 ASN A N 1
ATOM 870 C CA . ASN A 1 110 ? 3.408 -4.867 -4.123 1.00 96.50 110 ASN A CA 1
ATOM 871 C C . ASN A 1 110 ? 2.246 -5.553 -4.865 1.00 96.50 110 ASN A C 1
ATOM 873 O O . ASN A 1 110 ? 2.374 -5.870 -6.047 1.00 96.50 110 ASN A O 1
ATOM 877 N N . GLN A 1 111 ? 1.085 -5.725 -4.225 1.00 95.62 111 GLN A N 1
ATOM 878 C CA . GLN A 1 111 ? -0.124 -6.201 -4.911 1.00 95.62 111 GLN A CA 1
ATOM 879 C C . GLN A 1 111 ? -0.563 -5.245 -6.025 1.00 95.62 111 GLN A C 1
ATOM 881 O O . GLN A 1 111 ? -0.943 -5.695 -7.106 1.00 95.62 111 GLN A O 1
ATOM 886 N N . ALA A 1 112 ? -0.476 -3.934 -5.790 1.00 94.75 112 ALA A N 1
ATOM 887 C CA . ALA A 1 112 ? -0.826 -2.932 -6.786 1.00 94.75 112 ALA A CA 1
ATOM 888 C C . ALA A 1 112 ? 0.131 -2.962 -7.992 1.00 94.75 112 ALA A C 1
ATOM 890 O O . ALA A 1 112 ? -0.339 -2.899 -9.126 1.00 94.75 112 ALA A O 1
ATOM 891 N N . LEU A 1 113 ? 1.442 -3.144 -7.761 1.00 93.50 113 LEU A N 1
ATOM 892 C CA . LEU A 1 113 ? 2.430 -3.368 -8.828 1.00 93.50 113 LEU A CA 1
ATOM 893 C C . LEU A 1 113 ? 2.082 -4.598 -9.671 1.00 93.50 113 LEU A C 1
ATOM 895 O O . LEU A 1 113 ? 2.063 -4.515 -10.900 1.00 93.50 113 LEU A O 1
ATOM 899 N N . LEU A 1 114 ? 1.762 -5.723 -9.022 1.00 93.06 114 LEU A N 1
ATOM 900 C CA . LEU A 1 114 ? 1.367 -6.948 -9.721 1.00 93.06 114 LEU A CA 1
ATOM 901 C C . LEU A 1 114 ? 0.113 -6.735 -10.576 1.00 93.06 114 LEU A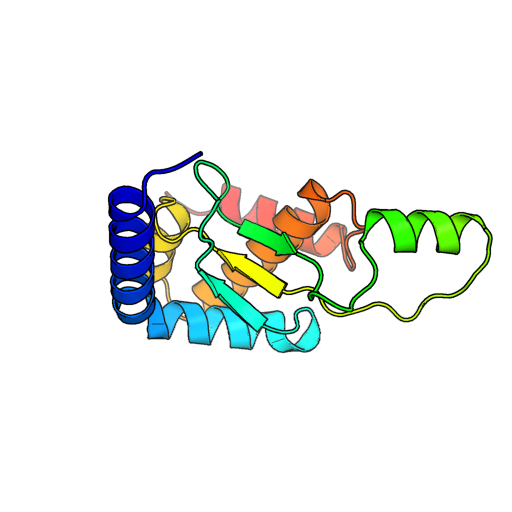 C 1
ATOM 903 O O . LEU A 1 114 ? 0.084 -7.166 -11.728 1.00 93.06 114 LEU A O 1
ATOM 907 N N . ALA A 1 115 ? -0.895 -6.039 -10.046 1.00 90.81 115 ALA A N 1
ATOM 908 C CA . ALA A 1 115 ? -2.150 -5.783 -10.750 1.00 90.81 115 ALA A CA 1
ATOM 909 C C . ALA A 1 115 ? -1.966 -4.944 -12.030 1.00 90.81 115 ALA A C 1
ATOM 911 O O . ALA A 1 115 ? -2.654 -5.184 -13.021 1.00 90.81 115 ALA A O 1
ATOM 912 N N . GLU A 1 116 ? -1.026 -3.992 -12.049 1.00 86.81 116 GLU A N 1
ATOM 913 C CA . GLU A 1 116 ? -0.704 -3.206 -13.255 1.00 86.81 116 GLU A CA 1
ATOM 914 C C . GLU A 1 116 ? 0.376 -3.848 -14.156 1.00 86.81 116 GLU A C 1
ATOM 916 O O . GLU A 1 116 ? 0.755 -3.280 -15.193 1.00 86.81 116 GLU A O 1
ATOM 921 N N . GLY A 1 117 ? 0.872 -5.034 -13.781 1.00 87.19 117 GLY A N 1
ATOM 922 C CA . GLY A 1 117 ? 1.897 -5.791 -14.507 1.00 87.19 117 GLY A CA 1
ATOM 923 C C . GLY A 1 117 ? 3.311 -5.219 -14.377 1.00 87.19 117 GLY A C 1
ATOM 924 O O . GLY A 1 117 ? 4.132 -5.398 -15.279 1.00 87.19 117 GLY A O 1
ATOM 925 N N . SER A 1 118 ? 3.584 -4.471 -13.311 1.00 88.00 118 SER A N 1
ATOM 926 C CA . SER A 1 118 ? 4.906 -3.929 -13.000 1.00 88.00 118 SER A CA 1
ATOM 927 C C . SER A 1 118 ? 5.754 -4.962 -12.242 1.00 88.00 118 SER A C 1
ATOM 929 O O . SER A 1 118 ? 5.215 -5.751 -11.461 1.00 88.00 118 SER A O 1
ATOM 931 N N . PRO A 1 119 ? 7.082 -4.992 -12.458 1.00 88.75 119 PRO A N 1
ATOM 932 C CA . PRO A 1 119 ? 7.956 -5.914 -11.747 1.00 88.75 119 PRO A CA 1
ATOM 933 C C . PRO A 1 119 ? 8.015 -5.570 -10.255 1.00 88.75 119 PRO A C 1
ATOM 935 O O . PRO A 1 119 ? 8.029 -4.399 -9.870 1.00 88.75 119 PRO A O 1
ATOM 938 N N . LEU A 1 120 ? 8.104 -6.603 -9.419 1.00 92.38 120 LEU A N 1
ATOM 939 C CA . LEU A 1 120 ? 8.411 -6.443 -8.001 1.00 92.38 120 LEU A CA 1
ATOM 940 C C . LEU A 1 120 ? 9.906 -6.174 -7.822 1.00 92.38 120 LEU A C 1
ATOM 942 O O . LEU A 1 120 ? 10.734 -6.824 -8.455 1.00 92.38 120 LEU A O 1
ATOM 946 N N . GLU A 1 121 ? 10.240 -5.244 -6.930 1.00 89.69 121 GLU A N 1
ATOM 947 C CA . GLU A 1 121 ? 11.628 -4.937 -6.565 1.00 89.69 121 GLU A CA 1
ATOM 948 C C . GLU A 1 121 ? 12.303 -6.127 -5.869 1.00 89.69 121 GLU A C 1
ATOM 950 O O . GLU A 1 121 ? 13.425 -6.492 -6.209 1.00 89.69 121 GLU A O 1
ATOM 955 N N . ASP A 1 122 ? 11.582 -6.770 -4.947 1.00 94.19 122 ASP A N 1
ATOM 956 C CA . ASP A 1 122 ? 12.026 -7.972 -4.243 1.00 94.19 122 ASP A CA 1
ATOM 957 C C . ASP A 1 122 ? 10.882 -9.007 -4.175 1.00 94.19 122 ASP A C 1
ATOM 959 O O . ASP A 1 122 ? 10.085 -9.019 -3.225 1.00 94.19 122 ASP A O 1
ATOM 963 N N . PRO A 1 123 ? 10.758 -9.879 -5.198 1.00 95.81 123 PRO A N 1
ATOM 964 C CA . PRO A 1 123 ? 9.745 -10.932 -5.222 1.00 95.81 123 PRO A CA 1
ATOM 965 C C . PRO A 1 123 ? 9.862 -11.915 -4.048 1.00 95.81 123 PRO A C 1
ATOM 967 O O . PRO A 1 123 ? 8.846 -12.432 -3.577 1.00 95.81 123 PRO A O 1
ATOM 970 N N . MET A 1 124 ? 11.084 -12.172 -3.563 1.00 96.88 124 MET A N 1
ATOM 971 C CA . MET A 1 124 ? 11.331 -13.110 -2.466 1.00 96.88 124 MET A CA 1
ATOM 972 C C . MET A 1 124 ? 10.780 -12.551 -1.156 1.00 96.88 124 MET A C 1
ATOM 974 O O . MET A 1 124 ? 10.016 -13.235 -0.470 1.00 96.88 124 MET A O 1
ATOM 978 N N . LYS A 1 125 ? 11.095 -11.289 -0.844 1.00 95.94 125 LYS A N 1
ATOM 979 C CA . LYS A 1 125 ? 10.554 -10.592 0.328 1.00 95.94 125 LYS A CA 1
ATOM 980 C C . LYS A 1 125 ? 9.030 -10.552 0.293 1.00 95.94 125 LYS A C 1
ATOM 982 O O . LYS A 1 125 ? 8.397 -10.876 1.295 1.00 95.94 125 LYS A O 1
ATOM 987 N N . PHE A 1 126 ? 8.431 -10.226 -0.854 1.00 96.88 126 PHE A N 1
ATOM 988 C CA . PHE A 1 126 ? 6.972 -10.220 -0.982 1.00 96.88 126 PHE A CA 1
ATOM 989 C C . PHE A 1 126 ? 6.366 -11.610 -0.726 1.00 96.88 126 PHE A C 1
ATOM 991 O O . PHE A 1 126 ? 5.422 -11.739 0.053 1.00 96.88 126 PHE A O 1
ATOM 998 N N . SER A 1 127 ? 6.949 -12.670 -1.298 1.00 96.81 127 SER A N 1
ATOM 999 C CA . SER A 1 127 ? 6.509 -14.051 -1.052 1.00 96.81 127 SER A CA 1
ATOM 1000 C C . SER A 1 127 ? 6.593 -14.438 0.430 1.00 96.81 127 SER A C 1
ATOM 1002 O O . SER A 1 127 ? 5.689 -15.092 0.959 1.00 96.81 127 SER A O 1
ATOM 1004 N N . GLN A 1 128 ? 7.656 -14.022 1.123 1.00 96.50 128 GLN A N 1
ATOM 1005 C CA . GLN A 1 128 ? 7.824 -14.251 2.561 1.00 96.50 128 GLN A CA 1
ATOM 1006 C C . GLN A 1 128 ? 6.784 -13.485 3.388 1.00 96.50 128 GLN A C 1
ATOM 1008 O O . GLN A 1 128 ? 6.206 -14.058 4.310 1.00 96.50 128 GLN A O 1
ATOM 1013 N N . GLN A 1 129 ? 6.498 -12.228 3.039 1.00 95.50 129 GLN A N 1
ATOM 1014 C CA . GLN A 1 129 ? 5.475 -11.410 3.700 1.00 95.50 129 GLN A CA 1
ATOM 1015 C C . GLN A 1 129 ? 4.079 -12.032 3.573 1.00 95.50 129 GLN A C 1
ATOM 1017 O O . GLN A 1 129 ? 3.360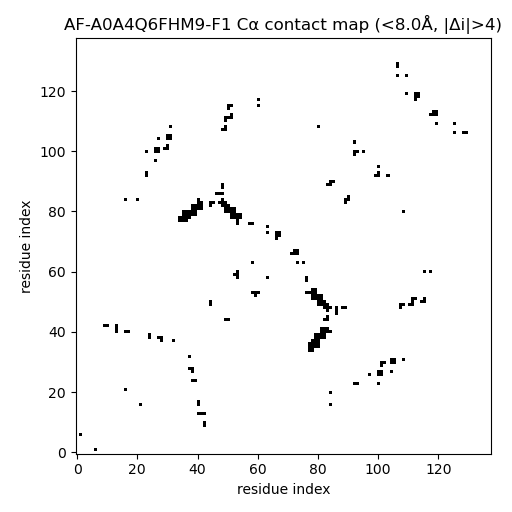 -12.132 4.566 1.00 95.50 129 GLN A O 1
ATOM 1022 N N . ILE A 1 130 ? 3.718 -12.520 2.382 1.00 95.62 130 ILE A N 1
ATOM 1023 C CA . ILE A 1 130 ? 2.448 -13.225 2.162 1.00 95.62 130 ILE A CA 1
ATOM 1024 C C . ILE A 1 130 ? 2.400 -14.532 2.963 1.00 95.62 130 ILE A C 1
ATOM 1026 O O . ILE A 1 130 ? 1.408 -14.802 3.635 1.00 95.62 130 ILE A O 1
ATOM 1030 N N . SER A 1 131 ? 3.480 -15.319 2.954 1.00 96.00 131 SER A N 1
ATOM 1031 C CA . SER A 1 131 ? 3.562 -16.573 3.721 1.00 96.00 131 SER A CA 1
ATOM 1032 C C . SER A 1 131 ? 3.391 -16.337 5.221 1.00 96.00 131 SER A C 1
ATOM 1034 O O . SER A 1 131 ? 2.629 -17.044 5.878 1.00 96.00 131 SER A O 1
ATOM 1036 N N . LYS A 1 132 ? 4.045 -15.298 5.750 1.00 93.94 132 LYS A N 1
ATOM 1037 C CA . LYS A 1 132 ? 3.897 -14.870 7.141 1.00 93.94 132 LYS A CA 1
ATOM 1038 C C . LYS A 1 132 ? 2.450 -14.483 7.444 1.00 93.94 132 LYS A C 1
ATOM 1040 O O . LYS A 1 132 ? 1.893 -15.004 8.404 1.00 93.94 132 LYS A O 1
ATOM 1045 N N . LEU A 1 133 ? 1.826 -13.657 6.601 1.00 91.56 133 LEU A N 1
ATOM 1046 C CA . LEU A 1 133 ? 0.434 -13.227 6.767 1.00 91.56 133 LEU A CA 1
ATOM 1047 C C . LEU A 1 133 ? -0.543 -14.415 6.819 1.00 91.56 133 LEU A C 1
ATOM 1049 O O . LEU A 1 133 ? -1.439 -14.431 7.653 1.00 91.56 133 LEU A O 1
ATOM 1053 N N . MET A 1 134 ? -0.347 -15.426 5.967 1.00 92.94 134 MET A N 1
ATOM 1054 C CA . MET A 1 134 ? -1.178 -16.640 5.944 1.00 92.94 134 MET A CA 1
ATOM 1055 C 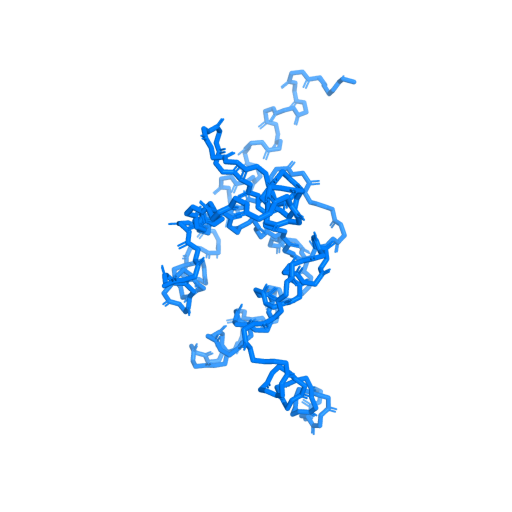C . MET A 1 134 ? -0.985 -17.540 7.172 1.00 92.94 134 MET A C 1
ATOM 1057 O O . MET A 1 134 ? -1.854 -18.353 7.474 1.00 92.94 134 MET A O 1
ATOM 1061 N N . SER A 1 135 ? 0.154 -17.425 7.856 1.00 92.62 135 SER A N 1
ATOM 1062 C CA . SER A 1 135 ? 0.468 -18.205 9.059 1.00 92.62 135 SER A CA 1
ATOM 1063 C C . SER A 1 135 ? 0.060 -17.520 10.367 1.00 92.62 135 SER A C 1
ATOM 1065 O O . SER A 1 135 ? 0.135 -18.140 11.428 1.00 92.62 135 SER A O 1
ATOM 1067 N N . GLU A 1 136 ? -0.345 -16.248 10.314 1.00 85.94 136 GLU A N 1
ATOM 1068 C CA . GLU A 1 136 ? -0.793 -15.519 11.498 1.00 85.94 136 GLU A CA 1
ATOM 1069 C C . GLU A 1 136 ? -2.188 -16.003 11.940 1.00 85.94 136 GLU A C 1
ATOM 1071 O O . GLU A 1 136 ? -3.041 -16.288 11.096 1.00 85.94 136 GLU A O 1
ATOM 1076 N N . PRO A 1 137 ? -2.448 -16.104 13.258 1.00 78.44 137 PRO A N 1
ATOM 1077 C CA . PRO A 1 137 ? -3.779 -16.424 13.761 1.00 78.44 137 PRO A CA 1
ATOM 1078 C C . PRO A 1 137 ? -4.805 -15.377 13.301 1.00 78.44 137 PRO A C 1
ATOM 1080 O O . PRO A 1 137 ? -4.515 -14.177 13.304 1.00 78.44 137 PRO A O 1
ATOM 1083 N N . LEU A 1 138 ? -5.996 -15.844 12.907 1.00 63.06 138 LEU A N 1
ATOM 1084 C CA . LEU A 1 138 ? -7.086 -15.005 12.392 1.00 63.06 138 LEU A CA 1
ATOM 1085 C C . LEU A 1 138 ? -7.690 -14.067 13.438 1.00 63.06 138 LEU A C 1
ATOM 1087 O O . LEU A 1 138 ? -7.915 -14.519 14.582 1.00 63.06 138 LEU A O 1
#

Radius of gyration: 16.33 Å; Cα contacts (8 Å, |Δi|>4): 144; chains: 1; bounding box: 42×34×43 Å

Foldseek 3Di:
DDDPVRVVVLVVVQVVVCVVCVVLLVLLCVLCVVQAVGEGADSDDDAQFKAWAADPPGDDPVRCVVCVVVVHDDDDDHTYMHGHCVHVVVVVLVPDDSVVSSLVSVLSVQVNCVVSPHDDPDPPVNVVSVVVVVPDDD

Nearest PDB structures (foldseek):
  1sf8-assembly1_G  TM=9.030E-01  e=1.860E-09  Escherichia coli
  1sf8-assembly3_D  TM=8.919E-01  e=2.939E-09  Escherichia coli
  8oxu-assembly2_D  TM=7.976E-01  e=9.533E-09  Saccharomyces cerevisiae
  2iop-assembly1_B  TM=8.682E-01  e=5.486E-07  Escherichia coli
  2iop-assembly1_A  TM=8.692E-01  e=9.255E-07  Escherichia coli

pLDDT: mean 89.86, std 7.99, range [54.06, 98.06]

Mean predicted aligned error: 5.16 Å

Solvent-accessible surface area (backbone atoms only — not comparable to full-atom values): 8064 Å² total; per-residue (Å²): 130,81,51,75,66,57,51,53,51,53,54,49,51,49,53,53,48,49,64,76,40,40,69,60,50,50,46,34,36,67,57,37,51,94,65,30,70,47,64,45,79,46,96,79,61,79,82,54,51,52,42,66,39,58,49,100,89,47,75,44,72,70,54,50,53,54,37,47,74,70,70,41,90,68,84,85,73,57,28,31,37,30,32,25,74,86,28,68,68,51,61,54,42,71,77,45,56,72,70,54,34,30,53,49,38,52,52,48,51,52,52,22,33,53,75,75,70,44,84,68,93,53,61,64,60,52,52,51,52,51,53,51,60,73,70,49,87,131

Sequence (138 aa):
LDSEEEKASKEQEVKEKEVEFKDLIRTIQGAVSEKVKEVKISKRLVDSPVVLVSGAYDSSARLERMMESMGQAMPKAKRIMEINPSHAVFGRMKSLSEDKQKEWAEILYNQALLAEGSPLEDPMKFSQQISKLMSEPL

Secondary structure (DSSP, 8-state):
---HHHHHHHHHHHHHHHHHTHHHHHHHHHHHTTTEEEEEE-SS-SS-SEEEE--TTSPPHHHHHHHHHTT-----PPEEEEE-TTSHHHHHHHTS-HHHHHHHHHHHHHHHHHHTTPPPS-HHHHHHHHHHHHHS--